Protein AF-A0A1Q6FAL1-F1 (afdb_monomer_lite)

Organism: NCBI:txid28117

InterPro domains:
  IPR002941 DNA methylase N-4/N-6 [PF01555] (4-35)
  IPR029063 S-adenosyl-L-methionine-dependent methyltransferase superfamily [G3DSA:3.40.50.150] (1-61)
  IPR029063 S-adenosyl-L-methionine-dependent methyltransferase superfamily [SSF53335] (2-35)

Foldseek 3Di:
DEEADCALNPVVVVCLVVQHEEEAEHQDVVSVVNNVVVCPPPRSHHYDYDNDDCVPVPVVVVVVVD

Sequence (66 aa):
MLELFAGSGTTLFAYENLRKDYIGFDITQKIIDYVNSIMSEWSSINYAIKNVDVTDRQPFSEAIAA

Secondary structure (DSSP, 8-state):
-EES--TTSHHHHHHHHTT--EEEEES-HHHHHHHHHHS-TT-SS-EEEEE--TTSHHHHHHHHH-

Radius of gyration: 11.47 Å; chains: 1; bounding box: 25×22×32 Å

pLDDT: mean 92.92, std 7.12, range [59.81, 97.44]

Structure (mmCIF, N/CA/C/O backbone):
data_AF-A0A1Q6FAL1-F1
#
_entry.id   AF-A0A1Q6FAL1-F1
#
loop_
_atom_site.group_PDB
_atom_site.id
_atom_site.type_symbol
_atom_site.label_atom_id
_atom_site.label_alt_id
_atom_site.label_comp_id
_atom_site.label_asym_id
_atom_site.label_entity_id
_atom_site.label_seq_id
_atom_site.pdbx_PDB_ins_code
_atom_site.Cartn_x
_atom_site.Cartn_y
_atom_site.Cartn_z
_atom_site.occupancy
_atom_site.B_iso_or_equiv
_atom_site.auth_seq_id
_atom_site.auth_comp_id
_atom_site.auth_asym_id
_atom_site.auth_atom_id
_atom_site.pdbx_PDB_model_num
ATOM 1 N N . MET A 1 1 ? -9.401 -0.764 -2.070 1.00 92.94 1 MET A N 1
ATOM 2 C CA . MET A 1 1 ? -8.999 0.292 -3.033 1.00 92.94 1 MET A CA 1
ATOM 3 C C . MET A 1 1 ? -7.761 -0.169 -3.759 1.00 92.94 1 MET A C 1
ATOM 5 O O . MET A 1 1 ? -6.934 -0.774 -3.098 1.00 92.94 1 MET A O 1
ATOM 9 N N . LEU A 1 2 ? -7.643 0.112 -5.056 1.00 94.88 2 LEU A N 1
ATOM 10 C CA . LEU A 1 2 ? -6.396 -0.044 -5.804 1.00 94.88 2 LEU A CA 1
ATOM 11 C C . LEU A 1 2 ? -5.856 1.353 -6.119 1.00 94.88 2 LEU A C 1
ATOM 13 O O . LEU A 1 2 ? -6.501 2.096 -6.858 1.00 94.88 2 LEU A O 1
ATOM 17 N N . GLU A 1 3 ? -4.709 1.712 -5.550 1.00 96.25 3 GLU A N 1
ATOM 18 C CA . GLU A 1 3 ? -4.046 2.997 -5.791 1.00 96.25 3 GLU A CA 1
ATOM 19 C C . GLU A 1 3 ? -2.672 2.775 -6.431 1.00 96.25 3 GLU A C 1
ATOM 21 O O . GLU A 1 3 ? -1.814 2.099 -5.875 1.00 96.25 3 GLU A O 1
ATOM 26 N N . LEU A 1 4 ? -2.467 3.338 -7.622 1.00 95.94 4 LEU A N 1
ATOM 27 C CA . LEU A 1 4 ? -1.260 3.109 -8.429 1.00 95.94 4 LEU A CA 1
ATOM 28 C C . LEU A 1 4 ? -0.077 4.006 -8.034 1.00 95.94 4 LEU A C 1
ATOM 30 O O . LEU A 1 4 ? 1.034 3.805 -8.512 1.00 95.94 4 LEU A O 1
ATOM 34 N N . PHE A 1 5 ? -0.334 5.006 -7.193 1.00 95.31 5 PHE A N 1
ATOM 35 C CA . PHE A 1 5 ? 0.670 5.907 -6.647 1.00 95.31 5 PHE A CA 1
ATOM 36 C C . PHE A 1 5 ? 0.249 6.306 -5.231 1.00 95.31 5 PHE A C 1
ATOM 38 O O . PHE A 1 5 ? -0.500 7.264 -5.040 1.00 95.31 5 PHE A O 1
ATOM 45 N N . ALA A 1 6 ? 0.663 5.502 -4.253 1.00 95.81 6 ALA A N 1
ATOM 46 C CA . ALA A 1 6 ? 0.234 5.622 -2.861 1.00 95.81 6 ALA A CA 1
ATOM 47 C C . ALA A 1 6 ? 0.782 6.885 -2.182 1.00 95.81 6 ALA A C 1
ATOM 49 O O . ALA A 1 6 ? 0.139 7.442 -1.282 1.00 95.81 6 ALA A O 1
ATOM 50 N N . GLY A 1 7 ? 1.970 7.344 -2.600 1.00 95.31 7 GLY A N 1
ATOM 51 C CA . GLY A 1 7 ? 2.642 8.476 -1.982 1.00 95.31 7 GLY A CA 1
ATOM 52 C C . GLY A 1 7 ? 2.710 8.314 -0.462 1.00 95.31 7 GLY A C 1
ATOM 53 O O . GLY A 1 7 ? 2.832 7.216 0.075 1.00 95.31 7 GLY A O 1
ATOM 54 N N . SER A 1 8 ? 2.566 9.417 0.266 1.00 94.06 8 SER A N 1
ATOM 55 C CA . SER A 1 8 ? 2.617 9.423 1.732 1.00 94.06 8 SER A CA 1
ATOM 56 C C . SER A 1 8 ? 1.390 8.812 2.436 1.00 94.06 8 SER A C 1
ATOM 58 O O . SER A 1 8 ? 1.242 9.010 3.639 1.00 94.06 8 SER A O 1
ATOM 60 N N . GLY A 1 9 ? 0.494 8.110 1.730 1.00 94.56 9 GLY A N 1
ATOM 61 C CA . GLY A 1 9 ? -0.559 7.296 2.350 1.00 94.56 9 GLY A CA 1
ATOM 62 C C . GLY A 1 9 ? -1.862 8.018 2.713 1.00 94.56 9 GLY A C 1
ATOM 63 O O . GLY A 1 9 ? -2.664 7.468 3.462 1.00 94.56 9 GLY A O 1
ATOM 64 N N . THR A 1 10 ? -2.137 9.219 2.190 1.00 95.69 10 THR A N 1
ATOM 65 C CA . THR A 1 10 ? -3.373 9.968 2.514 1.00 95.69 10 THR A CA 1
ATOM 66 C C . THR A 1 10 ? -4.646 9.160 2.241 1.00 95.69 10 THR A C 1
ATOM 68 O O . THR A 1 10 ? -5.543 9.119 3.086 1.00 95.69 10 THR A O 1
ATOM 71 N N . THR A 1 11 ? -4.721 8.484 1.091 1.00 96.62 11 THR A N 1
ATOM 72 C CA . THR A 1 11 ? -5.855 7.615 0.753 1.00 96.62 11 THR A CA 1
ATOM 73 C C . THR A 1 11 ? -5.922 6.408 1.684 1.00 96.62 11 THR A C 1
ATOM 75 O O . THR A 1 11 ? -7.006 6.080 2.159 1.00 96.62 11 THR A O 1
ATOM 78 N N . LEU A 1 12 ? -4.787 5.779 2.008 1.00 96.25 12 LEU A N 1
ATOM 79 C CA . LEU A 1 12 ? -4.734 4.660 2.952 1.00 96.25 12 LEU A CA 1
ATOM 80 C C . LEU A 1 12 ? -5.304 5.049 4.325 1.00 96.25 12 LEU A C 1
ATOM 82 O O . LEU A 1 12 ? -6.200 4.368 4.817 1.00 96.25 12 LEU A O 1
ATOM 86 N N . PHE A 1 13 ? -4.882 6.178 4.901 1.00 94.38 13 PHE A N 1
ATOM 87 C CA . PHE A 1 13 ? -5.394 6.638 6.200 1.00 94.38 13 PHE A CA 1
ATOM 88 C C . PHE A 1 13 ? -6.899 6.947 6.170 1.00 94.38 13 PHE A C 1
ATOM 90 O O . PHE A 1 13 ? -7.621 6.710 7.141 1.00 94.38 13 PHE A O 1
ATOM 97 N N . ALA A 1 14 ? -7.418 7.451 5.046 1.00 95.44 14 ALA A N 1
ATOM 98 C CA . ALA A 1 14 ? -8.860 7.611 4.875 1.00 95.44 14 ALA A CA 1
ATOM 99 C C . ALA A 1 14 ? -9.579 6.249 4.836 1.00 95.44 14 ALA A C 1
ATOM 101 O O . ALA A 1 14 ? -10.646 6.093 5.429 1.00 95.44 14 ALA A O 1
ATOM 102 N N . TYR A 1 15 ? -8.993 5.256 4.167 1.00 95.75 15 TYR A N 1
ATOM 103 C CA . TYR A 1 15 ? -9.557 3.910 4.046 1.00 95.75 15 TYR A CA 1
ATOM 104 C C . TYR A 1 15 ? -9.503 3.113 5.351 1.00 95.75 15 TYR A C 1
ATOM 106 O O . TYR A 1 15 ? -10.456 2.389 5.645 1.00 95.75 15 TYR A O 1
ATOM 114 N N . GLU A 1 16 ? -8.475 3.321 6.171 1.00 94.06 16 GLU A N 1
ATOM 115 C CA . GLU A 1 16 ? -8.412 2.790 7.532 1.00 94.06 16 GLU A CA 1
ATOM 116 C C . GLU A 1 16 ? -9.594 3.294 8.374 1.00 94.06 16 GLU A C 1
ATOM 118 O O . GLU A 1 16 ? -10.339 2.494 8.938 1.00 94.06 16 GLU A O 1
ATOM 123 N N . ASN A 1 17 ? -9.861 4.606 8.363 1.00 93.38 17 ASN A N 1
ATOM 124 C CA . ASN A 1 17 ? -11.013 5.189 9.067 1.00 93.38 17 ASN A CA 1
ATOM 125 C C . ASN A 1 17 ? -12.364 4.658 8.558 1.00 93.38 17 ASN A C 1
ATOM 127 O O . ASN A 1 17 ? -13.324 4.534 9.320 1.00 93.38 17 ASN A O 1
ATOM 131 N N . LEU A 1 18 ? -12.443 4.332 7.267 1.00 95.75 18 LEU A N 1
ATOM 132 C CA . LEU A 1 18 ? -13.633 3.753 6.642 1.00 95.75 18 LEU A CA 1
ATOM 133 C C . LEU A 1 18 ? -13.736 2.233 6.816 1.00 95.75 18 LEU A C 1
ATOM 135 O O . LEU A 1 18 ? -14.727 1.656 6.364 1.00 95.75 18 LEU A O 1
ATOM 139 N N . ARG A 1 19 ? -12.745 1.590 7.451 1.00 94.50 19 ARG A N 1
ATOM 140 C CA . ARG A 1 19 ? -12.636 0.132 7.603 1.00 94.50 19 ARG A CA 1
ATOM 141 C C . ARG A 1 19 ? -12.719 -0.609 6.267 1.00 94.50 19 ARG A C 1
ATOM 143 O O . ARG A 1 19 ? -13.466 -1.577 6.123 1.00 94.50 19 ARG A O 1
ATOM 150 N N . LYS A 1 20 ? -12.003 -0.108 5.261 1.00 95.50 20 LYS A N 1
ATOM 151 C CA . LYS A 1 20 ? -11.953 -0.691 3.917 1.00 95.50 20 LYS A CA 1
ATOM 152 C C . LYS A 1 20 ? -10.533 -1.094 3.563 1.00 95.50 20 LYS A C 1
ATOM 154 O O . LYS A 1 20 ? -9.627 -0.275 3.645 1.00 95.50 20 LYS A O 1
ATOM 159 N N . ASP A 1 21 ? -10.386 -2.313 3.061 1.00 95.31 21 ASP A N 1
ATOM 160 C CA . ASP A 1 21 ? -9.093 -2.839 2.636 1.00 95.31 21 ASP A CA 1
ATOM 161 C C . ASP A 1 21 ? -8.477 -2.030 1.484 1.00 95.31 21 ASP A C 1
ATOM 163 O O . ASP A 1 21 ? -9.167 -1.454 0.620 1.00 95.31 21 ASP A O 1
ATOM 167 N N . TYR A 1 22 ? -7.148 -2.007 1.460 1.00 96.06 22 TYR A N 1
ATOM 168 C CA . TYR A 1 22 ? -6.362 -1.141 0.590 1.00 96.06 22 TYR A CA 1
ATOM 169 C C . TYR A 1 22 ? -5.148 -1.877 0.004 1.00 96.06 22 TYR A C 1
ATOM 171 O O . TYR A 1 22 ? -4.392 -2.527 0.716 1.00 96.06 22 TY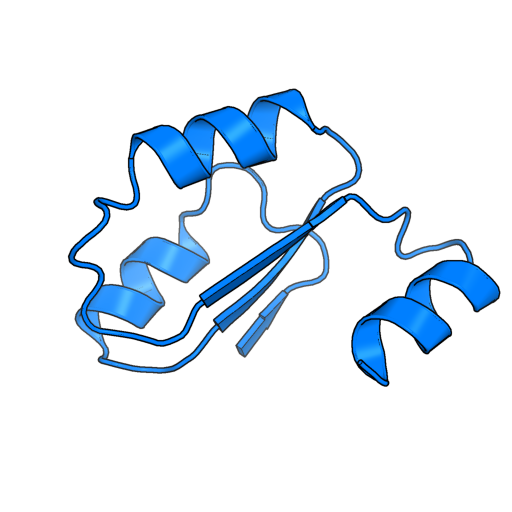R A O 1
ATOM 179 N N . ILE A 1 23 ? -4.923 -1.729 -1.300 1.00 95.69 23 ILE A N 1
ATOM 180 C CA . ILE A 1 23 ? -3.667 -2.094 -1.953 1.00 95.69 23 ILE A CA 1
ATOM 181 C C . ILE A 1 23 ? -3.125 -0.873 -2.699 1.00 95.69 23 ILE A C 1
ATOM 183 O O . ILE A 1 23 ? -3.827 -0.254 -3.505 1.00 95.69 23 ILE A O 1
ATOM 187 N N . GLY A 1 24 ? -1.882 -0.522 -2.394 1.00 96.25 24 GLY A N 1
ATOM 188 C CA . GLY A 1 24 ? -1.170 0.611 -2.966 1.00 96.25 24 GLY A CA 1
ATOM 189 C C . GLY A 1 24 ? 0.112 0.184 -3.665 1.00 96.25 24 GLY A C 1
ATOM 190 O O . GLY A 1 24 ? 0.695 -0.858 -3.358 1.00 96.25 24 GLY A O 1
ATOM 191 N N . PHE A 1 25 ? 0.570 1.023 -4.583 1.00 97.44 25 PHE A N 1
ATOM 192 C CA . PHE A 1 25 ? 1.842 0.872 -5.276 1.00 97.44 25 PHE A CA 1
ATOM 193 C C . PHE A 1 25 ? 2.620 2.181 -5.216 1.00 97.44 25 PHE A C 1
ATOM 195 O O . PHE A 1 25 ? 2.036 3.258 -5.332 1.00 97.44 25 PHE A O 1
ATOM 202 N N . ASP A 1 26 ? 3.933 2.094 -5.034 1.00 97.44 26 ASP A N 1
ATOM 203 C CA . ASP A 1 26 ? 4.830 3.242 -5.161 1.00 97.44 26 ASP A CA 1
ATOM 204 C C . ASP A 1 26 ? 6.216 2.772 -5.611 1.00 97.44 26 ASP A C 1
ATOM 206 O O . ASP A 1 26 ? 6.695 1.720 -5.186 1.00 97.44 26 ASP A O 1
ATOM 210 N N . ILE A 1 27 ? 6.891 3.552 -6.450 1.00 96.88 27 ILE A N 1
ATOM 211 C CA . ILE A 1 27 ? 8.240 3.221 -6.923 1.00 96.88 27 ILE A CA 1
ATOM 212 C C . ILE A 1 27 ? 9.317 3.532 -5.869 1.00 96.88 27 ILE A C 1
ATOM 214 O O . ILE A 1 27 ? 10.422 2.990 -5.919 1.00 96.88 27 ILE A O 1
ATOM 218 N N . THR A 1 28 ? 9.010 4.366 -4.870 1.00 96.94 28 THR A N 1
ATOM 219 C CA . THR A 1 28 ? 9.988 4.848 -3.887 1.00 96.94 28 THR A CA 1
ATOM 220 C C . THR A 1 28 ? 9.897 4.078 -2.568 1.00 96.94 28 THR A C 1
ATOM 222 O O . THR A 1 28 ? 9.061 4.387 -1.720 1.00 96.94 28 THR A O 1
ATOM 225 N N . GLN A 1 29 ? 10.829 3.150 -2.318 1.00 96.56 29 GLN A N 1
ATOM 226 C CA . GLN A 1 29 ? 10.849 2.348 -1.080 1.00 96.56 29 GLN A CA 1
ATOM 227 C C . GLN A 1 29 ? 10.829 3.201 0.201 1.00 96.56 29 GLN A C 1
ATOM 229 O O . GLN A 1 29 ? 10.108 2.893 1.140 1.00 96.56 29 GLN A O 1
ATOM 234 N N . LYS A 1 30 ? 11.535 4.340 0.215 1.00 97.12 30 LYS A N 1
ATOM 235 C CA . LYS A 1 30 ? 11.562 5.255 1.370 1.00 97.12 30 LYS A CA 1
ATOM 236 C C . LYS A 1 30 ? 10.169 5.758 1.776 1.00 97.12 30 LYS A C 1
ATOM 238 O O . LYS A 1 30 ? 9.926 6.000 2.955 1.00 97.12 30 LYS A O 1
ATOM 243 N N . ILE A 1 31 ? 9.272 5.954 0.808 1.00 95.06 31 ILE A N 1
ATOM 244 C CA . ILE A 1 31 ? 7.891 6.377 1.068 1.00 95.06 31 ILE A CA 1
ATOM 245 C C . ILE A 1 31 ? 7.104 5.222 1.689 1.00 95.06 31 ILE A C 1
ATOM 247 O O . ILE A 1 31 ? 6.365 5.431 2.645 1.00 95.06 31 ILE A O 1
ATOM 251 N N . ILE A 1 32 ? 7.313 4.004 1.196 1.00 96.00 32 ILE A N 1
ATOM 252 C CA . ILE A 1 32 ? 6.675 2.794 1.721 1.00 96.00 32 ILE A CA 1
ATOM 253 C C . ILE A 1 32 ? 7.105 2.549 3.169 1.00 96.00 32 ILE A C 1
ATOM 255 O O . ILE A 1 32 ? 6.256 2.344 4.033 1.00 96.00 32 ILE A O 1
ATOM 259 N N . ASP A 1 33 ? 8.405 2.650 3.453 1.00 95.69 33 ASP A N 1
ATOM 260 C CA . ASP A 1 33 ? 8.948 2.517 4.808 1.00 95.69 33 ASP A CA 1
ATOM 261 C C . ASP A 1 33 ? 8.360 3.579 5.746 1.00 95.69 33 ASP A C 1
ATOM 263 O O . ASP A 1 33 ? 7.973 3.275 6.873 1.00 95.69 33 ASP A O 1
ATOM 267 N N . TYR A 1 34 ? 8.239 4.821 5.266 1.00 94.69 34 TYR A N 1
ATOM 268 C CA . TYR A 1 34 ? 7.595 5.902 6.008 1.00 94.69 34 TYR A CA 1
ATOM 269 C C . TYR A 1 34 ? 6.131 5.584 6.327 1.00 94.69 34 TYR A C 1
ATOM 271 O O . TYR A 1 34 ? 5.732 5.684 7.488 1.00 94.69 34 TYR A O 1
ATOM 279 N N . VAL A 1 35 ? 5.336 5.164 5.340 1.00 94.44 35 VAL A N 1
ATOM 280 C CA . VAL A 1 35 ? 3.922 4.838 5.565 1.00 94.44 35 VAL A CA 1
ATOM 281 C C . VAL A 1 35 ? 3.786 3.655 6.522 1.00 94.44 35 VAL A C 1
ATOM 283 O O . VAL A 1 35 ? 3.010 3.739 7.469 1.00 94.44 35 VAL A O 1
ATOM 286 N N . ASN A 1 36 ? 4.590 2.604 6.357 1.00 93.38 36 ASN A N 1
ATOM 287 C CA . ASN A 1 36 ? 4.603 1.458 7.270 1.00 93.38 36 ASN A CA 1
ATOM 288 C C . ASN A 1 36 ? 5.067 1.825 8.686 1.00 93.38 36 ASN A C 1
ATOM 290 O O . ASN A 1 36 ? 4.627 1.203 9.641 1.00 93.38 36 ASN A O 1
ATOM 294 N N . SER A 1 37 ? 5.915 2.844 8.851 1.00 92.62 37 SER A N 1
ATOM 295 C CA . SER A 1 37 ? 6.280 3.336 10.188 1.00 92.62 37 SER A CA 1
ATOM 296 C C . SER A 1 37 ? 5.130 4.055 10.905 1.00 92.62 37 SER A C 1
ATOM 298 O O . SER A 1 37 ? 5.143 4.158 12.130 1.00 92.62 37 SER A O 1
ATOM 300 N N . ILE A 1 38 ? 4.146 4.560 10.152 1.00 91.00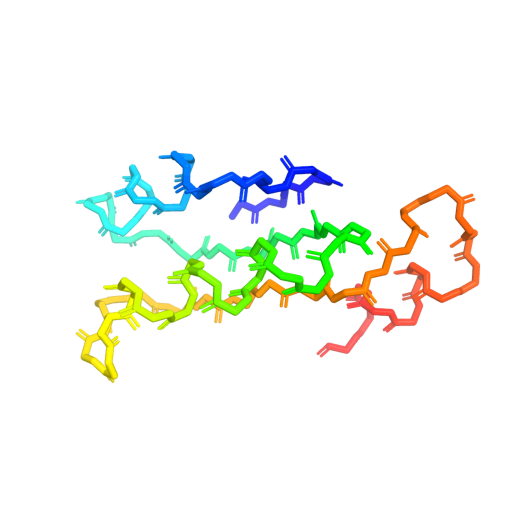 38 ILE A N 1
ATOM 301 C CA . ILE A 1 38 ? 2.960 5.249 10.682 1.00 91.00 38 ILE A CA 1
ATOM 302 C C . ILE A 1 38 ? 1.808 4.269 10.882 1.00 91.00 38 ILE A C 1
ATOM 304 O O . ILE A 1 38 ? 1.114 4.334 11.898 1.00 91.00 38 ILE A O 1
ATOM 308 N N . MET A 1 39 ? 1.602 3.378 9.911 1.00 89.19 39 MET A N 1
ATOM 309 C CA . MET A 1 39 ? 0.639 2.290 9.996 1.00 89.19 39 MET A CA 1
ATOM 310 C C . MET A 1 39 ? 1.115 1.326 11.085 1.00 89.19 39 MET A C 1
ATOM 312 O O . MET A 1 39 ? 1.976 0.483 10.867 1.00 89.19 39 MET A O 1
ATOM 316 N N . SER A 1 40 ? 0.592 1.513 12.296 1.00 76.12 40 SER A N 1
ATOM 317 C CA . SER A 1 40 ? 0.855 0.651 13.449 1.00 76.12 40 SER A CA 1
ATOM 318 C C . SER A 1 40 ? 0.663 -0.830 13.091 1.00 76.12 40 SER A C 1
ATOM 320 O O . SER A 1 40 ? -0.199 -1.165 12.277 1.00 76.12 40 SER A O 1
ATOM 322 N N . GLU A 1 41 ? 1.359 -1.733 13.792 1.00 67.44 41 GLU A N 1
ATOM 323 C CA . GLU A 1 41 ? 1.128 -3.192 13.716 1.00 67.44 41 GLU A CA 1
ATOM 324 C C . GLU A 1 41 ? -0.336 -3.597 14.016 1.00 67.44 41 GLU A C 1
ATOM 326 O O . GLU A 1 41 ? -0.732 -4.739 13.804 1.00 67.44 41 GLU A O 1
ATOM 331 N N . TRP A 1 42 ? -1.151 -2.654 14.497 1.00 67.88 42 TRP A N 1
ATOM 332 C CA . TRP A 1 42 ? -2.542 -2.816 14.908 1.00 67.88 42 TRP A CA 1
ATOM 333 C C . TRP A 1 42 ? -3.532 -2.18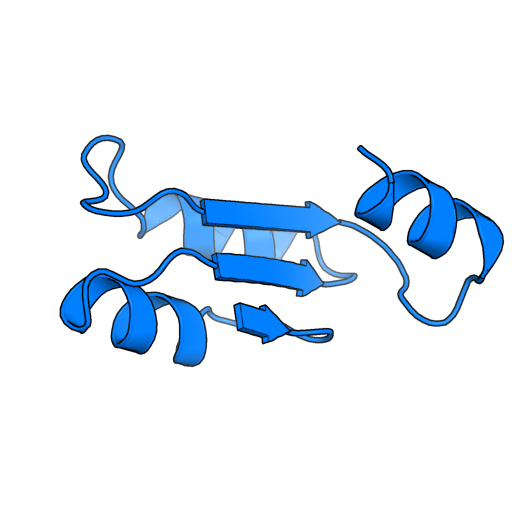0 13.923 1.00 67.88 42 TRP A C 1
ATOM 335 O O . TRP A 1 42 ? -4.600 -1.727 14.346 1.00 67.88 42 TRP A O 1
ATOM 345 N N . SER A 1 43 ? -3.185 -2.079 12.634 1.00 80.12 43 SER A N 1
ATOM 346 C CA . SER A 1 43 ? -4.118 -1.520 11.652 1.00 80.12 43 SER A CA 1
ATOM 347 C C . SER A 1 43 ? -5.448 -2.278 11.662 1.00 80.12 43 SER A C 1
ATOM 349 O O . SER A 1 43 ? -5.509 -3.501 11.796 1.00 80.12 43 SER A O 1
ATOM 351 N N . SER A 1 44 ? -6.538 -1.524 11.540 1.00 88.19 44 SER A N 1
ATOM 352 C CA . SER A 1 44 ? -7.901 -2.066 11.595 1.00 88.19 44 SER A CA 1
ATOM 353 C C . SER A 1 44 ? -8.398 -2.646 10.264 1.00 88.19 44 SER A C 1
ATOM 355 O O . SER A 1 44 ? -9.547 -3.085 10.180 1.00 88.19 44 S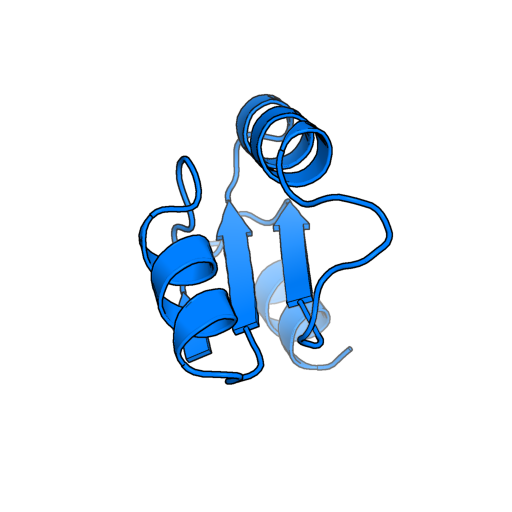ER A O 1
ATOM 357 N N . ILE A 1 45 ? -7.549 -2.634 9.232 1.00 93.94 45 ILE A N 1
ATOM 358 C CA . ILE A 1 45 ? -7.844 -3.095 7.872 1.00 93.94 45 ILE A CA 1
ATOM 359 C C . ILE A 1 45 ? -6.717 -3.976 7.337 1.00 93.94 45 ILE A C 1
ATOM 361 O O . ILE A 1 45 ? -5.577 -3.889 7.796 1.00 93.94 45 ILE A O 1
ATOM 365 N N . ASN A 1 46 ? -7.010 -4.765 6.301 1.00 94.19 46 ASN A N 1
ATOM 366 C CA . ASN A 1 46 ? -5.946 -5.367 5.510 1.00 94.19 46 ASN A CA 1
ATOM 367 C C . ASN A 1 46 ? -5.373 -4.299 4.579 1.00 94.19 46 ASN A C 1
ATOM 369 O O . ASN A 1 46 ? -6.108 -3.675 3.802 1.00 94.19 46 ASN A O 1
ATOM 373 N N . TYR A 1 47 ? -4.058 -4.106 4.628 1.00 94.56 47 TYR A N 1
ATOM 374 C CA . TYR A 1 47 ? -3.386 -3.211 3.704 1.00 94.56 47 TYR A CA 1
ATOM 375 C C . TYR A 1 47 ? -2.057 -3.777 3.206 1.00 94.56 47 TYR A C 1
ATOM 377 O O . TYR A 1 47 ? -1.378 -4.531 3.900 1.00 94.56 47 TYR A O 1
ATOM 385 N N . ALA A 1 48 ? -1.687 -3.392 1.988 1.00 94.19 48 ALA A N 1
ATOM 386 C CA . ALA A 1 48 ? -0.362 -3.626 1.435 1.00 94.19 48 ALA A CA 1
ATOM 387 C C . ALA A 1 48 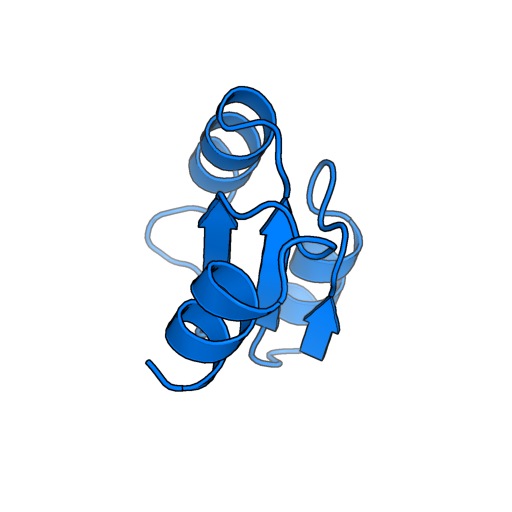? 0.055 -2.435 0.572 1.00 94.19 48 ALA A C 1
ATOM 389 O O . ALA A 1 48 ? -0.761 -1.893 -0.175 1.00 94.19 48 ALA A O 1
ATOM 390 N N . ILE A 1 49 ? 1.331 -2.057 0.639 1.00 95.00 49 ILE A N 1
ATOM 391 C CA . ILE A 1 49 ? 1.943 -1.138 -0.322 1.00 95.00 49 ILE A CA 1
ATOM 392 C C . ILE A 1 49 ? 3.129 -1.860 -0.950 1.00 95.00 49 ILE A C 1
ATOM 394 O O . ILE A 1 49 ? 4.062 -2.247 -0.247 1.00 95.00 49 ILE A O 1
ATOM 398 N N . LYS A 1 50 ? 3.070 -2.090 -2.263 1.00 95.75 50 LYS A N 1
ATOM 399 C CA . LYS A 1 50 ? 4.078 -2.856 -3.003 1.00 95.75 50 LYS A CA 1
ATOM 400 C C . LYS A 1 50 ? 5.031 -1.902 -3.733 1.00 95.75 50 LYS A C 1
ATOM 402 O O . LYS A 1 50 ? 4.586 -0.949 -4.373 1.00 95.75 50 LYS A O 1
ATOM 407 N N . ASN A 1 51 ? 6.337 -2.166 -3.646 1.00 97.06 51 ASN A N 1
ATOM 408 C CA . ASN A 1 51 ? 7.347 -1.404 -4.378 1.00 97.06 51 ASN A CA 1
ATOM 409 C C . ASN A 1 51 ? 7.448 -1.901 -5.820 1.00 97.06 51 ASN A C 1
ATOM 411 O O . ASN A 1 51 ? 8.106 -2.905 -6.081 1.00 97.06 51 ASN A O 1
ATOM 415 N N . VAL A 1 52 ? 6.744 -1.244 -6.738 1.00 96.62 52 VAL A N 1
ATOM 416 C CA . VAL A 1 52 ? 6.680 -1.653 -8.147 1.00 96.62 52 VAL A CA 1
ATOM 417 C C . VAL A 1 52 ? 6.550 -0.417 -9.027 1.00 96.62 52 VAL A C 1
ATOM 419 O O . VAL A 1 52 ? 5.760 0.480 -8.730 1.00 96.62 52 VAL A O 1
ATOM 422 N N . ASP A 1 53 ? 7.287 -0.391 -10.136 1.00 96.31 53 ASP A N 1
ATOM 423 C CA . ASP A 1 53 ? 6.985 0.517 -11.238 1.00 96.31 53 ASP A CA 1
ATOM 424 C C . ASP A 1 53 ? 5.711 0.034 -11.942 1.00 96.31 53 ASP A C 1
ATOM 426 O O . ASP A 1 53 ? 5.716 -0.949 -12.680 1.00 96.31 53 ASP A O 1
ATOM 430 N N . VAL A 1 54 ? 4.600 0.728 -11.699 1.00 95.88 54 VAL A N 1
ATOM 431 C CA . VAL A 1 54 ? 3.287 0.395 -12.275 1.00 95.88 54 VAL A CA 1
ATOM 432 C C . VAL A 1 54 ? 3.227 0.555 -13.798 1.00 95.88 54 VAL A C 1
ATOM 434 O O . VAL A 1 54 ? 2.254 0.125 -14.419 1.00 95.88 54 VAL A O 1
ATOM 437 N N . THR A 1 55 ? 4.237 1.178 -14.412 1.00 95.94 55 THR A N 1
ATOM 438 C CA . THR A 1 55 ? 4.358 1.288 -15.871 1.00 95.94 55 THR A CA 1
ATOM 439 C C . THR A 1 55 ? 5.069 0.085 -16.494 1.00 95.94 55 THR A C 1
ATOM 441 O O . THR A 1 55 ? 4.879 -0.174 -17.686 1.00 95.94 55 THR A O 1
ATOM 444 N N . ASP A 1 56 ? 5.806 -0.702 -15.699 1.00 96.94 56 ASP A N 1
ATOM 445 C CA . ASP A 1 56 ? 6.350 -1.983 -16.138 1.00 96.94 56 ASP A CA 1
ATOM 446 C C . ASP A 1 56 ? 5.275 -3.070 -16.035 1.00 96.94 56 ASP A C 1
ATOM 448 O O . ASP A 1 56 ? 4.900 -3.551 -14.961 1.00 96.94 56 ASP A O 1
ATOM 452 N N . ARG A 1 57 ? 4.760 -3.463 -17.203 1.00 95.38 57 ARG A N 1
ATOM 453 C CA . ARG A 1 57 ? 3.622 -4.373 -17.326 1.00 95.38 57 ARG A CA 1
ATOM 454 C C . ARG A 1 57 ? 3.837 -5.687 -16.581 1.00 95.38 57 ARG A C 1
ATOM 456 O O . ARG A 1 57 ? 2.878 -6.191 -15.994 1.00 95.38 57 ARG A O 1
ATOM 463 N N . GLN A 1 58 ? 5.025 -6.283 -16.671 1.00 96.31 58 GLN A N 1
ATOM 464 C CA . GLN A 1 58 ? 5.224 -7.643 -16.174 1.00 96.31 58 GLN A CA 1
ATOM 465 C C . GLN A 1 58 ? 5.311 -7.692 -14.638 1.00 96.31 58 GLN A C 1
ATOM 467 O O . GLN A 1 58 ? 4.449 -8.351 -14.049 1.00 96.31 58 GLN A O 1
ATOM 472 N N . PRO A 1 59 ? 6.209 -6.940 -13.970 1.00 95.19 59 PRO A N 1
ATOM 473 C CA . PRO A 1 59 ? 6.248 -6.864 -12.509 1.00 95.19 59 PRO A CA 1
ATOM 474 C C . PRO A 1 59 ? 4.921 -6.395 -11.908 1.00 95.19 59 PRO A C 1
ATOM 476 O O . PRO A 1 59 ? 4.474 -6.930 -10.895 1.00 95.19 59 PRO A O 1
ATOM 479 N N . PHE A 1 60 ? 4.243 -5.438 -12.549 1.00 95.50 60 PHE A N 1
ATOM 480 C CA . PHE A 1 60 ? 2.942 -4.967 -12.082 1.00 95.50 60 PHE A CA 1
ATOM 481 C C . PHE A 1 60 ? 1.852 -6.044 -12.169 1.00 95.50 60 PHE A C 1
ATOM 483 O O . PHE A 1 60 ? 1.072 -6.208 -11.230 1.00 95.50 60 PHE A O 1
ATOM 490 N N . SER A 1 61 ? 1.822 -6.826 -13.254 1.00 94.19 61 SER A N 1
ATOM 491 C CA . SER A 1 61 ? 0.857 -7.926 -13.406 1.00 94.19 61 SER A CA 1
ATOM 492 C C . SER A 1 61 ? 1.069 -9.017 -12.354 1.00 94.19 61 SER A C 1
ATOM 494 O O . SER A 1 61 ? 0.103 -9.492 -11.759 1.00 94.19 61 SER A O 1
ATOM 496 N N . GLU A 1 62 ? 2.324 -9.385 -12.090 1.00 94.50 62 GLU A N 1
ATOM 497 C CA . GLU A 1 62 ? 2.686 -10.360 -11.052 1.00 94.50 62 GLU A CA 1
ATOM 498 C C . GLU A 1 62 ? 2.303 -9.850 -9.655 1.00 94.50 62 GLU A C 1
ATOM 500 O O . GLU A 1 62 ? 1.731 -10.586 -8.851 1.00 94.50 62 GLU A O 1
ATOM 505 N N . ALA A 1 63 ? 2.528 -8.561 -9.390 1.00 92.19 63 ALA A N 1
ATOM 506 C CA . ALA A 1 63 ? 2.214 -7.946 -8.109 1.00 92.19 63 ALA A CA 1
ATOM 507 C C . ALA A 1 63 ? 0.709 -7.753 -7.855 1.00 92.19 63 ALA A C 1
ATOM 509 O O . ALA A 1 63 ? 0.321 -7.639 -6.697 1.00 92.19 63 ALA A O 1
ATOM 510 N N . ILE A 1 64 ? -0.146 -7.711 -8.880 1.00 88.31 64 ILE A N 1
ATOM 511 C CA 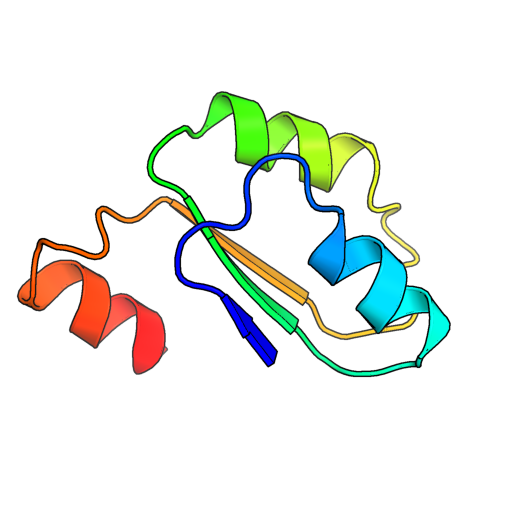. ILE A 1 64 ? -1.611 -7.697 -8.698 1.00 88.31 64 ILE A CA 1
ATOM 512 C C . ILE A 1 64 ? -2.189 -9.111 -8.579 1.00 88.31 64 ILE A C 1
ATOM 514 O O . ILE A 1 64 ? -3.204 -9.295 -7.911 1.00 88.31 64 ILE A O 1
ATOM 518 N N . ALA A 1 65 ? -1.571 -10.103 -9.221 1.00 85.38 65 ALA A N 1
ATOM 519 C CA . ALA A 1 65 ? -2.047 -11.486 -9.189 1.00 85.38 65 ALA A CA 1
ATOM 520 C C . ALA A 1 65 ? -1.760 -12.216 -7.860 1.00 85.38 65 ALA A C 1
ATOM 522 O O . ALA A 1 65 ? -2.388 -13.242 -7.600 1.00 85.38 65 ALA A O 1
ATOM 523 N N . ALA A 1 66 ? -0.816 -11.703 -7.061 1.00 59.81 66 ALA A N 1
ATOM 524 C CA . ALA A 1 66 ? -0.403 -12.228 -5.755 1.00 59.81 66 ALA A CA 1
ATOM 525 C C . ALA A 1 66 ? -1.136 -11.563 -4.583 1.00 59.81 66 ALA A C 1
ATOM 527 O O . ALA A 1 66 ? -1.634 -12.313 -3.718 1.00 59.81 66 ALA A O 1
#